Protein AF-A0A662T6H0-F1 (afdb_monomer)

pLDDT: mean 85.71, std 13.05, range [45.94, 98.31]

Solvent-accessible surface area (backbone atoms only — not comparable to full-atom values): 8054 Å² total; per-residue (Å²): 144,86,89,74,89,81,68,51,74,65,59,50,50,52,54,50,50,55,48,49,55,53,49,51,51,51,51,53,52,51,52,53,53,49,51,55,53,48,50,64,41,30,82,37,67,94,70,22,28,35,47,49,61,68,48,80,46,78,57,90,60,34,39,39,38,40,32,52,43,73,66,48,39,78,90,50,58,44,76,46,70,82,45,49,42,31,40,36,41,36,30,34,37,71,62,67,42,49,27,71,81,78,36,87,83,53,69,94,46,55,30,43,28,38,43,44,78,45,76,47,97,57,56,40,78,46,80,75,46,77,46,77,54,97,41,34,36,40,38,35,26,34,42,125

Radius of gyration: 23.66 Å; Cα contacts (8 Å, |Δi|>4): 239; chains: 1; bounding box: 40×27×75 Å

Foldseek 3Di:
DDDPPPQDPVNVVVVVVVVVVVVVVVVVVVVVVVVVVVCVQCVPVVQLEGAFDWDWDDDVQKIKIKTQAPQFDPVQWDWDDPFQFWIKTKTFHNDWDFVVVVDPPDDTDTRGMYIDTHGHPAGFDDFPDWDADPRMIMIMTGGD

Mean predicted aligned error: 10.28 Å

Nearest PDB structures (foldseek):
  5ds1-assembly2_C  TM=7.657E-01  e=1.148E-05  Pisum sativum
  5ds1-assembly1_A-2  TM=7.387E-01  e=3.971E-05  Pisum sativum
  1gme-assembly1_A  TM=7.130E-01  e=1.453E-04  Triticum aestivum
  2byu-assembly1_B  TM=7.285E-01  e=3.385E-04  Triticum aestivum
  5ds2-assembly2_D  TM=7.326E-01  e=4.242E-04  Pisum sativum

Sequence (144 aa):
MYEVMNMGFEEFEEMIDEFFERFERIIREMRRKMKAFEEYLTEDIEGGALKPLTSVYVSGDKITVTADLPLVEPSSIKVELLNPKILYIEAKIKREIPSTYISCSLPPCTFKYFKARVRLPFPATKISSVKLYRDILEVVLLRE

Secondary structure (DSSP, 8-state):
--SSTT--HHHHHHHHHHHHHHHHHHHHHHHHHHHHHHHHHTTBGGGTEEPPPEEEEEETTEEEEEEE-TTB-GGG-EEEEEETTEEEEEEEEEEEEEGGGT-TTS-S-EEEEEEEEEEPSS-EEEEEEEEEETTEEEEEEEE-

Structure (mmCIF, N/CA/C/O backbone):
data_AF-A0A662T6H0-F1
#
_entry.id   AF-A0A662T6H0-F1
#
loop_
_atom_site.group_PDB
_atom_site.id
_atom_site.type_symbol
_atom_site.label_atom_id
_atom_site.label_alt_id
_atom_site.label_comp_id
_atom_site.label_asym_id
_atom_site.label_entity_id
_atom_site.label_seq_id
_atom_site.pdbx_PDB_ins_code
_atom_site.Cartn_x
_atom_site.Cartn_y
_atom_site.Cartn_z
_atom_site.occupancy
_atom_site.B_iso_or_equiv
_atom_site.auth_seq_id
_atom_site.auth_comp_id
_atom_site.auth_asym_id
_atom_site.auth_atom_id
_atom_site.pdbx_PDB_model_num
ATOM 1 N N . MET A 1 1 ? -1.748 -10.266 -58.034 1.00 45.94 1 MET A N 1
ATOM 2 C CA . MET A 1 1 ? -0.456 -9.835 -57.459 1.00 45.94 1 MET A CA 1
ATOM 3 C C . MET A 1 1 ? 0.267 -8.945 -58.477 1.00 45.94 1 MET A C 1
ATOM 5 O O . MET A 1 1 ? 1.312 -9.351 -58.938 1.00 45.94 1 MET A O 1
ATOM 9 N N . TYR A 1 2 ? -0.304 -7.800 -58.894 1.00 46.03 2 TYR A N 1
ATOM 10 C CA . TYR A 1 2 ? 0.324 -6.846 -59.840 1.00 46.03 2 TYR A CA 1
ATOM 11 C C . TYR A 1 2 ? -0.443 -5.499 -59.870 1.00 46.03 2 TYR A C 1
ATOM 13 O O . TYR A 1 2 ? -0.965 -5.100 -60.898 1.00 46.03 2 TYR A O 1
ATOM 21 N N . GLU A 1 3 ? -0.552 -4.800 -58.739 1.00 48.25 3 GLU A N 1
ATOM 22 C CA . GLU A 1 3 ? -1.075 -3.412 -58.703 1.00 48.25 3 GLU A CA 1
ATOM 23 C C . GLU A 1 3 ? -0.227 -2.527 -57.774 1.00 48.25 3 GLU A C 1
ATOM 25 O O . GLU A 1 3 ? -0.738 -1.756 -56.975 1.00 48.25 3 GLU A O 1
ATOM 30 N N . VAL A 1 4 ? 1.103 -2.671 -57.828 1.00 54.84 4 VAL A N 1
ATOM 31 C CA . VAL A 1 4 ? 2.021 -1.787 -57.071 1.00 54.84 4 VAL A CA 1
ATOM 32 C C . VAL A 1 4 ? 3.161 -1.238 -57.941 1.00 54.84 4 VAL A C 1
ATOM 34 O O . VAL A 1 4 ? 4.019 -0.513 -57.463 1.00 54.84 4 VAL A O 1
ATOM 37 N N . MET A 1 5 ? 3.196 -1.553 -59.239 1.00 54.19 5 MET A N 1
ATOM 38 C CA . MET A 1 5 ? 4.308 -1.179 -60.125 1.00 54.19 5 MET A CA 1
ATOM 39 C C . MET A 1 5 ? 3.927 -0.070 -61.111 1.00 54.19 5 MET A C 1
ATOM 41 O O . MET A 1 5 ? 3.994 -0.270 -62.318 1.00 54.19 5 MET A O 1
ATOM 45 N N . ASN A 1 6 ? 3.506 1.084 -60.593 1.00 59.16 6 ASN A N 1
ATOM 46 C CA . ASN A 1 6 ? 3.579 2.358 -61.323 1.00 59.16 6 ASN A CA 1
ATOM 47 C C . ASN A 1 6 ? 3.449 3.561 -60.367 1.00 59.16 6 ASN A C 1
ATOM 49 O O . ASN A 1 6 ? 2.761 4.525 -60.671 1.00 59.16 6 ASN A O 1
ATOM 53 N N . MET A 1 7 ? 4.082 3.484 -59.194 1.00 60.34 7 MET A N 1
ATOM 54 C CA . MET A 1 7 ? 4.249 4.649 -58.320 1.00 60.34 7 MET A CA 1
ATOM 55 C C . MET A 1 7 ? 5.515 5.390 -58.754 1.00 60.34 7 MET A C 1
ATOM 57 O O . MET A 1 7 ? 6.569 4.759 -58.906 1.00 60.34 7 MET A O 1
ATOM 61 N N . GLY A 1 8 ? 5.415 6.699 -58.987 1.00 67.62 8 GLY A N 1
ATOM 62 C CA . GLY A 1 8 ? 6.593 7.542 -59.197 1.00 67.62 8 GLY A CA 1
ATOM 63 C C . GLY A 1 8 ? 7.478 7.551 -57.947 1.00 67.62 8 GLY A C 1
ATOM 64 O O . GLY A 1 8 ? 6.987 7.369 -56.837 1.00 67.62 8 GLY A O 1
ATOM 65 N N . PHE A 1 9 ? 8.788 7.755 -58.106 1.00 70.62 9 PHE A N 1
ATOM 66 C CA . PHE A 1 9 ? 9.722 7.831 -56.971 1.00 70.62 9 PHE A CA 1
ATOM 67 C C . PHE A 1 9 ? 9.291 8.892 -55.938 1.00 70.62 9 PHE A C 1
ATOM 69 O O . PHE A 1 9 ? 9.355 8.630 -54.744 1.00 70.62 9 PHE A O 1
ATOM 76 N N . GLU A 1 10 ? 8.751 10.023 -56.405 1.00 72.31 10 GLU A N 1
ATOM 77 C CA . GLU A 1 10 ? 8.207 11.099 -55.561 1.00 72.31 10 GLU A CA 1
ATOM 78 C C . GLU A 1 10 ? 6.956 10.665 -54.774 1.00 72.31 10 GLU A C 1
ATOM 80 O O . GLU A 1 10 ? 6.874 10.902 -53.575 1.00 72.31 10 GLU A O 1
ATOM 85 N N . GLU A 1 11 ? 6.015 9.946 -55.397 1.00 75.81 11 GLU A N 1
ATOM 86 C CA . GLU A 1 11 ? 4.815 9.427 -54.712 1.00 75.81 11 GLU A CA 1
ATOM 87 C C . GLU A 1 11 ? 5.171 8.368 -53.653 1.00 75.81 11 GLU A C 1
ATOM 89 O O . GLU A 1 11 ? 4.509 8.248 -52.621 1.00 75.81 11 GLU A O 1
ATOM 94 N N . PHE A 1 12 ? 6.231 7.591 -53.895 1.00 80.00 12 PHE A N 1
ATOM 95 C CA . PHE A 1 12 ? 6.744 6.626 -52.926 1.00 80.00 12 PHE A CA 1
ATOM 96 C C . PHE A 1 12 ? 7.429 7.314 -51.738 1.00 80.00 12 PHE A C 1
ATOM 98 O O . PHE A 1 12 ? 7.241 6.872 -50.604 1.00 80.00 12 PHE A O 1
ATOM 105 N N . GLU A 1 13 ? 8.194 8.385 -51.975 1.00 80.00 13 GLU A N 1
ATOM 106 C CA . GLU A 1 13 ? 8.778 9.206 -50.906 1.00 80.00 13 GLU A CA 1
ATOM 107 C C . GLU A 1 13 ? 7.689 9.865 -50.051 1.00 80.00 13 GLU A C 1
ATOM 109 O O . GLU A 1 13 ? 7.717 9.707 -48.832 1.00 80.00 13 GLU A O 1
ATOM 114 N N . GLU A 1 14 ? 6.668 10.476 -50.664 1.00 84.94 14 GLU A N 1
ATOM 115 C CA . GLU A 1 14 ? 5.533 11.059 -49.929 1.00 84.94 14 GLU A CA 1
ATOM 116 C C . GLU A 1 14 ? 4.793 10.009 -49.083 1.00 84.94 14 GLU A C 1
ATOM 118 O O . GLU A 1 14 ? 4.480 10.246 -47.914 1.00 84.94 14 GLU A O 1
ATOM 123 N N . MET A 1 15 ? 4.568 8.808 -49.627 1.00 84.19 15 MET A N 1
ATOM 124 C CA . MET A 1 15 ? 3.933 7.708 -48.891 1.00 84.19 15 MET A CA 1
ATOM 125 C C . MET A 1 15 ? 4.784 7.233 -47.699 1.00 84.19 15 MET A C 1
ATOM 127 O O . MET A 1 15 ? 4.243 6.875 -46.647 1.00 84.19 15 MET A O 1
ATOM 131 N N . ILE A 1 16 ? 6.110 7.192 -47.853 1.00 86.00 16 ILE A N 1
ATOM 132 C CA . ILE A 1 16 ? 7.044 6.819 -46.785 1.00 86.00 16 ILE A CA 1
ATOM 133 C C . ILE A 1 16 ? 7.078 7.903 -45.701 1.00 86.00 16 ILE A C 1
ATOM 135 O O . ILE A 1 16 ? 7.017 7.565 -44.516 1.00 86.00 16 ILE A O 1
ATOM 139 N N . ASP A 1 17 ? 7.105 9.178 -46.079 1.00 88.12 17 ASP A N 1
ATOM 140 C CA . ASP A 1 17 ? 7.101 10.303 -45.143 1.00 88.12 17 ASP A CA 1
ATOM 141 C C . ASP A 1 17 ? 5.794 10.358 -44.341 1.00 88.12 17 ASP A C 1
ATOM 143 O O . ASP A 1 17 ? 5.829 10.398 -43.106 1.00 88.12 17 ASP A O 1
ATOM 147 N N . GLU A 1 18 ? 4.636 10.225 -44.997 1.00 85.31 18 GLU A N 1
ATOM 148 C CA . GLU A 1 18 ? 3.343 10.118 -44.307 1.00 85.31 18 GLU A CA 1
ATOM 149 C C . GLU A 1 18 ? 3.293 8.908 -43.359 1.00 85.31 18 GLU A C 1
ATOM 151 O O . GLU A 1 18 ? 2.736 8.983 -42.251 1.00 85.31 18 GLU A O 1
ATOM 156 N N . PHE A 1 19 ? 3.886 7.777 -43.761 1.00 86.62 19 PHE A N 1
ATOM 157 C CA . PHE A 1 19 ? 3.990 6.592 -42.915 1.00 86.62 19 PHE A CA 1
ATOM 158 C C . PHE A 1 19 ? 4.842 6.864 -41.670 1.00 86.62 19 PHE A C 1
ATOM 160 O O . PHE A 1 19 ? 4.399 6.551 -40.558 1.00 86.62 19 PHE A O 1
ATOM 167 N N . PHE A 1 20 ? 6.020 7.474 -41.823 1.00 88.00 20 PHE A N 1
ATOM 168 C CA . PHE A 1 20 ? 6.898 7.820 -40.705 1.00 88.00 20 PHE A CA 1
ATOM 169 C C . PHE A 1 20 ? 6.252 8.840 -39.768 1.00 88.00 20 PHE A C 1
ATOM 171 O O . PHE A 1 20 ? 6.242 8.611 -38.556 1.00 88.00 20 PHE A O 1
ATOM 178 N N . GLU A 1 21 ? 5.627 9.898 -40.28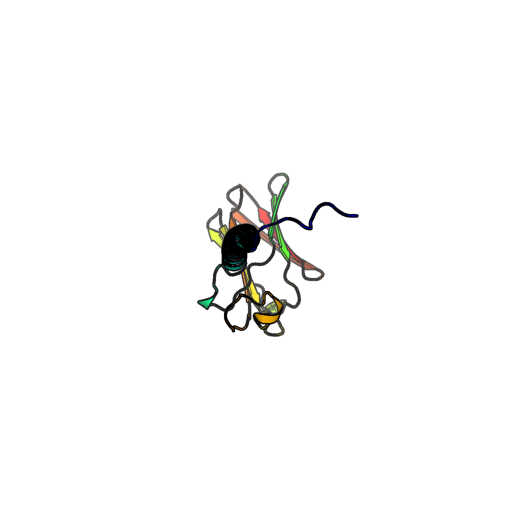5 1.00 88.12 21 GLU A N 1
ATOM 179 C CA . GLU A 1 21 ? 4.929 10.890 -39.460 1.00 88.12 21 GLU A CA 1
ATOM 180 C C . GLU A 1 21 ? 3.800 10.263 -38.633 1.00 88.12 21 GLU A C 1
ATOM 182 O O . GLU A 1 21 ? 3.621 10.553 -37.438 1.00 88.12 21 GLU A O 1
ATOM 187 N N . ARG A 1 22 ? 3.026 9.364 -39.249 1.00 82.94 22 ARG A N 1
ATOM 188 C CA . ARG A 1 22 ? 1.960 8.635 -38.559 1.00 82.94 22 ARG A CA 1
ATOM 189 C C . ARG A 1 22 ? 2.527 7.693 -37.500 1.00 82.94 22 ARG A C 1
ATOM 191 O O . ARG A 1 22 ? 1.967 7.606 -36.402 1.00 82.94 22 ARG A O 1
ATOM 198 N N . PHE A 1 23 ? 3.638 7.026 -37.794 1.00 84.31 23 PHE A N 1
ATOM 199 C CA . PHE A 1 23 ? 4.322 6.138 -36.860 1.00 84.31 23 PHE A CA 1
ATOM 200 C C . PHE A 1 23 ? 4.896 6.905 -35.661 1.00 84.31 23 PHE A C 1
ATOM 202 O O . PHE A 1 23 ? 4.680 6.513 -34.511 1.00 84.31 23 PHE A O 1
ATOM 209 N N . GLU A 1 24 ? 5.537 8.050 -35.895 1.00 84.94 24 GLU A N 1
ATOM 210 C CA . GLU A 1 24 ? 6.041 8.930 -34.839 1.00 84.94 24 GLU A CA 1
ATOM 211 C C . GLU A 1 24 ? 4.923 9.432 -33.926 1.00 84.94 24 GLU A C 1
ATOM 213 O O . GLU A 1 24 ? 5.088 9.474 -32.700 1.00 84.94 24 GLU A O 1
ATOM 218 N N . ARG A 1 25 ? 3.763 9.781 -34.496 1.00 87.25 25 ARG A N 1
ATOM 219 C CA . ARG A 1 25 ? 2.590 10.203 -33.721 1.00 87.25 25 ARG A CA 1
ATOM 220 C C . ARG A 1 25 ? 2.112 9.091 -32.790 1.00 87.25 25 ARG A C 1
ATOM 222 O O . ARG A 1 25 ? 1.911 9.345 -31.601 1.00 87.25 25 ARG A O 1
ATOM 229 N N . ILE A 1 26 ? 2.010 7.862 -33.298 1.00 85.12 26 ILE A N 1
ATOM 230 C CA . ILE A 1 26 ? 1.624 6.680 -32.513 1.00 85.12 26 ILE A CA 1
ATOM 231 C C . ILE A 1 26 ? 2.637 6.424 -31.392 1.00 85.12 26 ILE A C 1
ATOM 233 O O . ILE A 1 26 ? 2.244 6.285 -30.232 1.00 85.12 26 ILE A O 1
ATOM 237 N N . ILE A 1 27 ? 3.938 6.434 -31.698 1.00 81.19 27 ILE A N 1
ATOM 238 C CA . ILE A 1 27 ? 4.997 6.248 -30.696 1.00 81.19 27 ILE A CA 1
ATOM 239 C C . ILE A 1 27 ? 4.918 7.329 -29.616 1.00 81.19 27 ILE A C 1
ATOM 241 O O . ILE A 1 27 ? 5.014 7.031 -28.423 1.00 81.19 27 ILE A O 1
ATOM 245 N N . ARG A 1 28 ? 4.722 8.593 -30.001 1.00 79.81 28 ARG A N 1
ATOM 246 C CA . ARG A 1 28 ? 4.644 9.716 -29.059 1.00 79.81 28 ARG A CA 1
ATOM 247 C C . ARG A 1 28 ? 3.430 9.594 -28.138 1.00 79.81 28 ARG A C 1
ATOM 249 O O . ARG A 1 28 ? 3.550 9.856 -26.940 1.00 79.81 28 ARG A O 1
ATOM 256 N N . GLU A 1 29 ? 2.283 9.169 -28.659 1.00 81.00 29 GLU A N 1
ATOM 257 C CA . GLU A 1 29 ? 1.090 8.894 -27.854 1.00 81.00 29 GLU A CA 1
ATOM 258 C C . GLU A 1 29 ? 1.276 7.697 -26.917 1.00 81.00 29 GLU A C 1
ATOM 260 O O . GLU A 1 29 ? 0.924 7.786 -25.738 1.00 81.00 29 GLU A O 1
ATOM 265 N N . MET A 1 30 ? 1.877 6.606 -27.399 1.00 77.69 30 MET A N 1
ATOM 266 C CA . MET A 1 30 ? 2.206 5.443 -26.571 1.00 77.69 30 MET A CA 1
ATOM 267 C C . MET A 1 30 ? 3.161 5.818 -25.439 1.00 77.69 30 MET A C 1
ATOM 269 O O . MET A 1 30 ? 2.915 5.460 -24.290 1.00 77.69 30 MET A O 1
ATOM 273 N N . ARG A 1 31 ? 4.195 6.613 -25.728 1.00 74.69 31 ARG A N 1
ATOM 274 C CA . ARG A 1 31 ? 5.167 7.075 -24.730 1.00 74.69 31 ARG A CA 1
ATOM 275 C C . ARG A 1 31 ? 4.525 7.960 -23.664 1.00 74.69 31 ARG A C 1
ATOM 277 O O . ARG A 1 31 ? 4.851 7.830 -22.489 1.00 74.69 31 ARG A O 1
ATOM 284 N N . ARG A 1 32 ? 3.583 8.831 -24.047 1.00 76.88 32 ARG A N 1
ATOM 285 C CA . ARG A 1 32 ? 2.801 9.638 -23.090 1.00 76.88 32 ARG A CA 1
ATOM 286 C C . ARG A 1 32 ? 1.937 8.761 -22.183 1.00 76.88 32 ARG A C 1
ATOM 288 O O . ARG A 1 32 ? 1.911 8.990 -20.979 1.00 76.88 32 ARG A O 1
ATOM 295 N N . LYS A 1 33 ? 1.261 7.754 -22.746 1.00 75.81 33 LYS A N 1
ATOM 296 C CA . LYS A 1 33 ? 0.429 6.811 -21.979 1.00 75.81 33 LYS A CA 1
ATOM 297 C C . LYS A 1 33 ? 1.264 5.941 -21.037 1.00 75.81 33 LYS A C 1
ATOM 299 O O . LYS A 1 33 ? 0.874 5.770 -19.888 1.00 75.81 33 LYS A O 1
ATOM 304 N N . MET A 1 34 ? 2.420 5.454 -21.491 1.00 70.12 34 MET A N 1
ATOM 305 C CA . MET A 1 34 ? 3.376 4.717 -20.654 1.00 70.12 34 MET A CA 1
ATOM 306 C C . MET A 1 34 ? 3.883 5.571 -19.497 1.00 70.12 34 MET A C 1
ATOM 308 O O . MET A 1 34 ? 3.794 5.143 -18.353 1.00 70.12 34 MET A O 1
ATOM 312 N N . LYS A 1 35 ? 4.286 6.817 -19.766 1.00 68.06 35 LYS A N 1
ATOM 313 C CA . LYS A 1 35 ? 4.734 7.737 -18.717 1.00 68.06 35 LYS A CA 1
ATOM 314 C C . LYS A 1 35 ? 3.659 7.973 -17.648 1.00 68.06 35 LYS A C 1
ATOM 316 O O . LYS A 1 35 ? 3.957 7.924 -16.463 1.00 68.06 35 LYS A O 1
ATOM 321 N N . ALA A 1 36 ? 2.406 8.180 -18.057 1.00 68.12 36 ALA A N 1
ATOM 322 C CA . ALA A 1 36 ? 1.294 8.348 -17.118 1.00 68.12 36 ALA A CA 1
ATOM 323 C C . ALA A 1 36 ? 1.027 7.079 -16.283 1.00 68.12 36 ALA A C 1
ATOM 325 O O . ALA A 1 36 ? 0.706 7.167 -15.100 1.00 68.12 36 ALA A O 1
ATOM 326 N N . PHE A 1 37 ? 1.168 5.897 -16.888 1.00 67.50 37 PHE A N 1
ATOM 327 C CA . PHE A 1 37 ? 1.039 4.615 -16.194 1.00 67.50 37 PHE A CA 1
ATOM 328 C C . PHE A 1 37 ? 2.186 4.373 -15.199 1.00 67.50 37 PHE A C 1
ATOM 330 O O . PHE A 1 37 ? 1.956 3.888 -14.094 1.00 67.50 37 PHE A O 1
ATOM 337 N 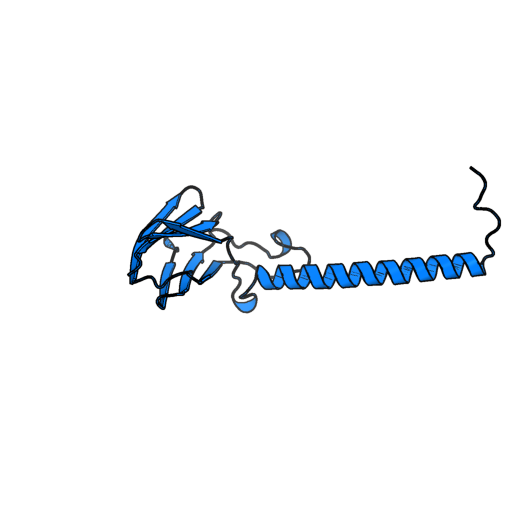N . GLU A 1 38 ? 3.408 4.757 -15.564 1.00 66.56 38 GLU A N 1
ATOM 338 C CA . GLU A 1 38 ? 4.583 4.709 -14.691 1.00 66.56 38 GLU A CA 1
ATOM 339 C C . GLU A 1 38 ? 4.425 5.639 -13.493 1.00 66.56 38 GLU A C 1
ATOM 341 O O . GLU A 1 38 ? 4.525 5.175 -12.362 1.00 66.56 38 GLU A O 1
ATOM 346 N N . GLU A 1 39 ? 4.092 6.913 -13.727 1.00 64.62 39 GLU A N 1
ATOM 347 C CA . GLU A 1 39 ? 3.843 7.897 -12.665 1.00 64.62 39 GLU A CA 1
ATOM 348 C C . GLU A 1 39 ? 2.758 7.408 -11.688 1.00 64.62 39 GLU A C 1
ATOM 350 O O . GLU A 1 39 ? 2.899 7.568 -10.476 1.00 64.62 39 GLU A O 1
ATOM 355 N N . TYR A 1 40 ? 1.713 6.740 -12.193 1.00 65.94 40 TYR A N 1
ATOM 356 C CA . TYR A 1 40 ? 0.663 6.136 -11.368 1.00 65.94 40 TYR A CA 1
ATOM 357 C C . TYR A 1 40 ? 1.164 4.979 -10.486 1.00 65.94 40 TYR A C 1
ATOM 359 O O . TYR A 1 40 ? 0.748 4.859 -9.330 1.00 65.94 40 TYR A O 1
ATOM 367 N N . LEU A 1 41 ? 2.043 4.121 -11.012 1.00 64.19 41 LEU A N 1
ATOM 368 C CA . LEU A 1 41 ? 2.635 3.005 -10.264 1.00 64.19 41 LEU A CA 1
ATOM 369 C C . LEU A 1 41 ? 3.661 3.470 -9.223 1.00 64.19 41 LEU A C 1
ATOM 371 O O . LEU A 1 41 ? 3.876 2.785 -8.220 1.00 64.19 41 LEU A O 1
ATOM 375 N N . THR A 1 42 ? 4.292 4.619 -9.453 1.00 64.19 42 THR A N 1
ATOM 376 C CA . THR A 1 42 ? 5.434 5.105 -8.678 1.00 64.19 42 THR A CA 1
ATOM 377 C C . THR A 1 42 ? 5.162 6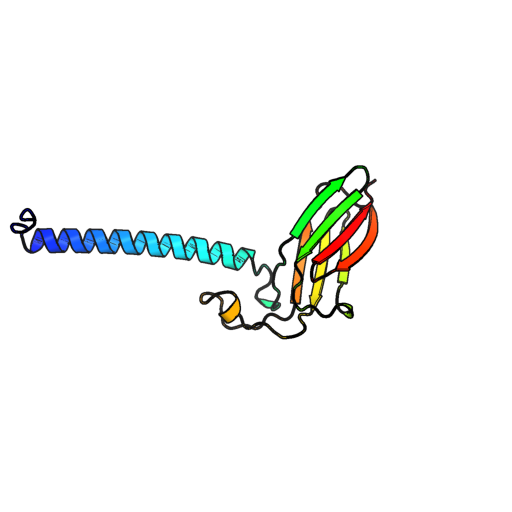.461 -8.032 1.00 64.19 42 THR A C 1
ATOM 379 O O . THR A 1 42 ? 6.023 7.333 -8.091 1.00 64.19 42 THR A O 1
ATOM 382 N N . GLU A 1 43 ? 4.005 6.660 -7.390 1.00 59.44 43 GLU A N 1
ATOM 383 C CA . GLU A 1 43 ? 3.629 7.920 -6.703 1.00 59.44 43 GLU A CA 1
ATOM 384 C C . GLU A 1 43 ? 4.652 8.436 -5.644 1.00 59.44 43 GLU A C 1
ATOM 386 O O . GLU A 1 43 ? 4.410 9.462 -5.021 1.00 59.44 43 GLU A O 1
ATOM 391 N N . ASP A 1 44 ? 5.809 7.783 -5.465 1.00 60.81 44 ASP A N 1
ATOM 392 C CA . ASP A 1 44 ? 6.987 8.275 -4.738 1.00 60.81 44 ASP A CA 1
ATOM 393 C C . ASP A 1 44 ? 8.305 7.720 -5.356 1.00 60.81 44 ASP A C 1
ATOM 395 O O . ASP A 1 44 ? 9.002 6.893 -4.756 1.00 60.81 44 ASP A O 1
ATOM 399 N N . ILE A 1 45 ? 8.666 8.143 -6.583 1.00 57.44 45 ILE A N 1
ATOM 400 C CA . ILE A 1 45 ? 9.938 7.741 -7.243 1.00 57.44 45 ILE A CA 1
ATOM 401 C C . ILE A 1 45 ? 11.149 8.080 -6.358 1.00 57.44 45 ILE A C 1
ATOM 403 O O . ILE A 1 45 ? 12.065 7.266 -6.235 1.00 57.44 45 ILE A O 1
ATOM 407 N N . GLU A 1 46 ? 11.140 9.241 -5.694 1.00 58.03 46 GLU A N 1
ATOM 408 C CA . GLU A 1 46 ? 12.233 9.676 -4.809 1.00 58.03 46 GLU A CA 1
ATOM 409 C C . GLU A 1 46 ? 12.403 8.765 -3.580 1.00 58.03 46 GLU A C 1
ATOM 411 O O . GLU A 1 46 ? 13.501 8.648 -3.038 1.00 58.03 46 GLU A O 1
ATOM 416 N N . GLY A 1 47 ? 11.341 8.068 -3.163 1.00 65.81 47 GLY A N 1
ATOM 417 C CA . GLY A 1 47 ? 11.341 7.186 -1.996 1.00 65.81 47 GLY A CA 1
ATOM 418 C C . GLY A 1 47 ? 11.647 5.715 -2.288 1.00 65.81 47 GLY A C 1
ATOM 419 O O . GLY A 1 47 ? 11.670 4.916 -1.346 1.00 65.81 47 GLY A O 1
ATOM 420 N N . GLY A 1 48 ? 11.833 5.325 -3.557 1.00 78.06 48 GLY A N 1
ATOM 421 C CA . GLY A 1 48 ? 12.002 3.918 -3.941 1.00 78.06 48 GLY A CA 1
ATOM 422 C C . GLY A 1 48 ? 10.802 3.055 -3.533 1.00 78.06 48 GLY A C 1
ATOM 423 O O . GLY A 1 48 ? 10.977 1.936 -3.037 1.00 78.06 48 GLY A O 1
ATOM 424 N N . ALA A 1 49 ? 9.586 3.588 -3.683 1.00 87.12 49 ALA A N 1
ATOM 425 C CA . ALA A 1 49 ? 8.354 2.919 -3.284 1.00 87.12 49 ALA A CA 1
ATOM 426 C C . ALA A 1 49 ? 7.490 2.526 -4.490 1.00 87.12 49 ALA A C 1
ATOM 428 O O . ALA A 1 49 ? 7.303 3.306 -5.421 1.00 87.12 49 ALA A O 1
ATOM 429 N N . LEU A 1 50 ? 6.935 1.316 -4.440 1.00 89.00 50 LEU A N 1
ATOM 430 C CA . LEU A 1 50 ? 5.920 0.834 -5.370 1.00 89.00 50 LEU A CA 1
ATOM 431 C C . LEU A 1 50 ? 4.529 1.039 -4.781 1.00 89.00 50 LEU A C 1
ATOM 433 O O . LEU A 1 50 ? 4.299 0.769 -3.599 1.00 89.00 50 LEU A O 1
ATOM 437 N N . LYS A 1 51 ? 3.578 1.449 -5.616 1.00 89.38 51 LYS A N 1
ATOM 438 C CA . LYS A 1 51 ? 2.167 1.433 -5.245 1.00 89.38 51 LYS A CA 1
ATOM 439 C C . LYS A 1 51 ? 1.623 0.006 -5.391 1.00 89.38 51 LYS A C 1
ATOM 441 O O . LYS A 1 51 ? 1.611 -0.513 -6.507 1.00 89.38 51 LYS A O 1
ATOM 446 N N . PRO A 1 52 ? 1.187 -0.657 -4.305 1.00 92.44 52 PRO A N 1
ATOM 447 C CA . PRO A 1 52 ? 0.544 -1.958 -4.413 1.00 92.44 52 PRO A CA 1
ATOM 448 C C . PRO A 1 52 ? -0.827 -1.829 -5.083 1.00 92.44 52 PRO A C 1
ATOM 450 O O . PRO A 1 52 ? -1.490 -0.789 -4.989 1.00 92.44 52 PRO A O 1
ATOM 453 N N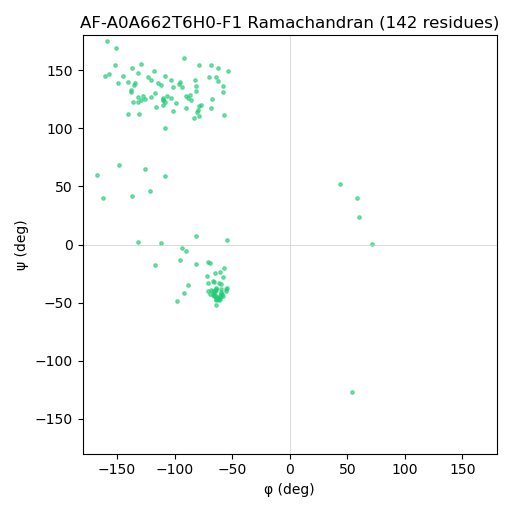 . LEU A 1 53 ? -1.287 -2.910 -5.715 1.00 93.00 53 LEU A N 1
ATOM 454 C CA . LEU A 1 53 ? -2.671 -2.995 -6.165 1.00 93.00 53 LEU A CA 1
ATOM 455 C C . LEU A 1 53 ? -3.573 -3.058 -4.932 1.00 93.00 53 LEU A C 1
ATOM 457 O O . LEU A 1 53 ? -3.380 -3.905 -4.063 1.00 93.00 53 LEU A O 1
ATOM 461 N N . THR A 1 54 ? -4.536 -2.140 -4.846 1.00 95.06 54 THR A N 1
ATOM 462 C CA . THR A 1 54 ? -5.448 -2.040 -3.702 1.00 95.06 54 THR A CA 1
ATOM 463 C C . THR A 1 54 ? -6.897 -2.144 -4.144 1.00 95.06 54 THR A C 1
ATOM 465 O O . THR A 1 54 ? -7.267 -1.658 -5.211 1.00 95.06 54 THR A O 1
ATOM 468 N N . SER A 1 55 ? -7.727 -2.785 -3.325 1.00 97.19 55 SER A N 1
ATOM 469 C CA . SER A 1 55 ? -9.177 -2.860 -3.527 1.00 97.19 55 SER A CA 1
ATOM 470 C C . SER A 1 55 ? -9.908 -2.513 -2.241 1.00 97.19 55 SER A C 1
ATOM 472 O O . SER A 1 55 ? -9.415 -2.789 -1.148 1.00 97.19 55 SER A O 1
ATOM 474 N N . VAL A 1 56 ? -11.083 -1.897 -2.368 1.00 97.50 56 VAL A N 1
ATOM 475 C CA . VAL A 1 56 ? -11.903 -1.477 -1.228 1.00 97.50 56 VAL A CA 1
ATOM 476 C C . VAL A 1 56 ? -13.303 -2.051 -1.370 1.00 97.50 56 VAL A C 1
ATOM 478 O O . VAL A 1 56 ? -13.984 -1.816 -2.365 1.00 97.50 56 VAL A O 1
ATOM 481 N N . TYR A 1 57 ? -13.738 -2.762 -0.338 1.00 96.81 57 TYR A N 1
ATOM 482 C CA . TYR A 1 57 ? -15.052 -3.381 -0.238 1.00 96.81 57 TYR A CA 1
ATOM 483 C C . TYR A 1 57 ? -15.779 -2.827 0.984 1.00 96.81 57 TYR A C 1
ATOM 485 O O . TYR A 1 57 ? -15.173 -2.618 2.036 1.00 96.81 57 TYR A O 1
ATOM 493 N N . VAL A 1 58 ? -17.086 -2.604 0.867 1.00 96.00 58 VAL A N 1
ATOM 494 C CA . VAL A 1 58 ? -17.929 -2.147 1.979 1.00 96.00 58 VAL A CA 1
ATOM 495 C C . VAL A 1 58 ? -19.015 -3.183 2.215 1.00 96.00 58 VAL A C 1
ATOM 497 O O . VAL A 1 58 ? -19.730 -3.550 1.286 1.00 96.00 58 VAL A O 1
ATOM 500 N N . SER A 1 59 ? -19.140 -3.650 3.454 1.00 94.12 59 SER A N 1
ATOM 501 C CA . SER A 1 59 ? -20.170 -4.603 3.861 1.00 94.12 59 SER A CA 1
ATOM 502 C C . SER A 1 59 ? -20.686 -4.233 5.243 1.00 94.12 59 SER A C 1
ATOM 504 O O . SER A 1 59 ? -19.946 -4.300 6.224 1.00 94.12 59 SER A O 1
ATOM 506 N N . GLY A 1 60 ? -21.948 -3.801 5.320 1.00 91.75 60 GLY A N 1
ATOM 507 C CA . GLY A 1 60 ? -22.529 -3.297 6.563 1.00 91.75 60 GLY A CA 1
ATOM 508 C C . GLY A 1 60 ? -21.680 -2.173 7.159 1.00 91.75 60 GLY A C 1
ATOM 50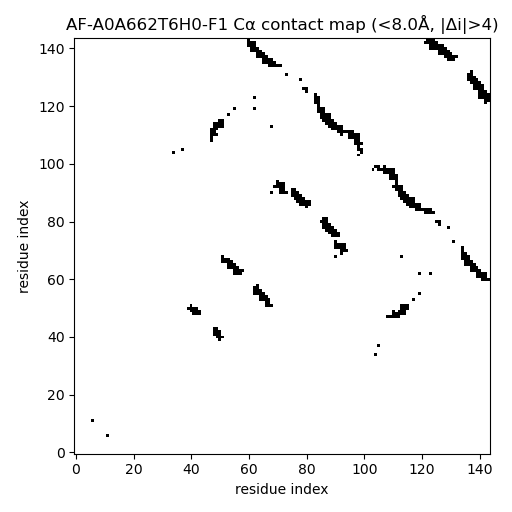9 O O . GLY A 1 60 ? -21.343 -1.218 6.464 1.00 91.75 60 GLY A O 1
ATOM 510 N N . ASP A 1 61 ? -21.316 -2.315 8.430 1.00 93.88 61 ASP A N 1
ATOM 511 C CA . ASP A 1 61 ? -20.473 -1.400 9.204 1.00 93.88 61 ASP A CA 1
ATOM 512 C C . ASP A 1 61 ? -18.958 -1.575 8.976 1.00 93.88 61 ASP A C 1
ATOM 514 O O . ASP A 1 61 ? -18.142 -0.947 9.654 1.00 93.88 61 ASP A O 1
ATOM 518 N N . LYS A 1 62 ? -18.557 -2.414 8.017 1.00 96.44 62 LYS A N 1
ATOM 519 C CA . LYS A 1 62 ? -17.152 -2.747 7.767 1.00 96.44 62 LYS A CA 1
ATOM 520 C C . LYS A 1 62 ? -16.681 -2.240 6.418 1.00 96.44 62 LYS A C 1
ATOM 522 O O . LYS A 1 62 ? -17.353 -2.389 5.396 1.00 96.44 62 LYS A O 1
ATOM 527 N N . ILE A 1 63 ? -15.465 -1.711 6.417 1.00 97.81 63 ILE A N 1
ATOM 528 C CA . ILE A 1 63 ? -14.686 -1.434 5.214 1.00 97.81 63 ILE A CA 1
ATOM 529 C C . ILE A 1 63 ? -13.537 -2.438 5.199 1.00 97.81 63 ILE A C 1
ATOM 531 O O . ILE A 1 63 ? -12.798 -2.539 6.173 1.00 97.81 63 ILE A O 1
ATOM 535 N N . THR A 1 64 ? -13.399 -3.199 4.121 1.00 97.88 64 THR A N 1
ATOM 536 C CA . THR A 1 64 ? -12.284 -4.129 3.920 1.00 97.88 64 THR A CA 1
ATOM 537 C C . THR A 1 64 ? -11.407 -3.587 2.809 1.00 97.88 64 THR A C 1
ATOM 539 O O . THR A 1 64 ? -11.878 -3.386 1.691 1.00 97.88 64 THR A O 1
ATOM 542 N N . VAL A 1 65 ? -10.143 -3.329 3.121 1.00 98.12 65 VAL A N 1
ATOM 543 C CA . VAL A 1 65 ? -9.127 -2.938 2.148 1.00 98.12 65 VAL A CA 1
ATOM 544 C C . VAL A 1 65 ? -8.194 -4.118 1.944 1.00 98.12 65 VAL A C 1
ATOM 546 O O . VAL A 1 65 ? -7.660 -4.647 2.917 1.00 98.12 65 VAL A O 1
ATOM 549 N N . THR A 1 66 ? -7.984 -4.513 0.693 1.00 98.19 66 THR A N 1
ATOM 550 C CA . THR A 1 66 ? -6.954 -5.489 0.336 1.00 98.19 66 THR A CA 1
ATOM 551 C C . THR A 1 66 ? -5.807 -4.803 -0.389 1.00 98.19 66 THR A C 1
ATOM 553 O O . THR A 1 66 ? -6.040 -3.852 -1.137 1.00 98.19 66 THR A O 1
ATOM 556 N N . ALA A 1 67 ? -4.580 -5.271 -0.169 1.00 97.56 67 ALA A N 1
ATOM 557 C CA . ALA A 1 67 ? -3.394 -4.817 -0.884 1.00 97.56 67 ALA A CA 1
ATOM 558 C C . ALA A 1 67 ? -2.490 -5.999 -1.251 1.00 97.56 67 ALA A C 1
ATOM 560 O O . ALA A 1 67 ? -2.160 -6.809 -0.383 1.00 97.56 67 ALA A O 1
ATOM 561 N N . ASP A 1 68 ? -2.061 -6.065 -2.509 1.00 96.06 68 ASP A N 1
ATOM 562 C CA . ASP A 1 68 ? -1.116 -7.083 -2.973 1.00 96.06 68 ASP A CA 1
ATOM 563 C C . ASP A 1 68 ? 0.315 -6.675 -2.602 1.00 96.06 68 ASP A C 1
ATOM 565 O O . ASP A 1 68 ? 0.847 -5.682 -3.102 1.00 96.06 68 ASP A O 1
ATOM 569 N N . LEU A 1 69 ? 0.934 -7.445 -1.709 1.00 95.19 69 LEU A N 1
ATOM 570 C CA . LEU A 1 69 ? 2.249 -7.204 -1.113 1.00 95.19 69 LEU A CA 1
ATOM 571 C C . LEU A 1 69 ? 3.183 -8.420 -1.309 1.00 95.19 69 LEU A C 1
ATOM 573 O O . LEU A 1 69 ? 3.584 -9.062 -0.333 1.00 95.19 69 LEU A O 1
ATOM 577 N N . PRO A 1 70 ? 3.563 -8.763 -2.555 1.00 92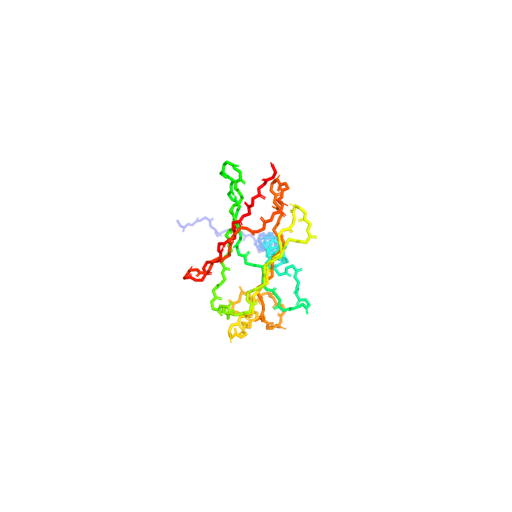.44 70 PRO A N 1
ATOM 578 C CA . PRO A 1 70 ? 4.471 -9.875 -2.821 1.00 92.44 70 PRO A CA 1
ATOM 579 C C . PRO A 1 70 ? 5.847 -9.652 -2.194 1.00 92.44 70 PRO A C 1
ATOM 581 O O . PRO A 1 70 ? 6.409 -8.559 -2.244 1.00 92.44 70 PRO A O 1
ATOM 584 N N . LEU A 1 71 ? 6.428 -10.727 -1.651 1.00 91.12 71 LEU A N 1
ATOM 585 C CA . LEU A 1 71 ? 7.812 -10.752 -1.159 1.00 91.12 71 LEU A CA 1
ATOM 586 C C . LEU A 1 71 ? 8.109 -9.740 -0.036 1.00 91.12 71 LEU A C 1
ATOM 588 O O . LEU A 1 71 ? 9.272 -9.387 0.177 1.00 91.12 71 LEU A O 1
ATOM 592 N N . VAL A 1 72 ? 7.101 -9.297 0.719 1.00 94.62 72 VAL A N 1
ATOM 593 C CA . VAL A 1 72 ? 7.312 -8.380 1.849 1.00 94.62 72 VAL A CA 1
ATOM 594 C C . VAL A 1 72 ? 7.816 -9.088 3.099 1.00 94.62 72 VAL A C 1
ATOM 596 O O . VAL A 1 72 ? 7.603 -10.288 3.307 1.00 94.62 72 VAL A O 1
ATOM 599 N N . GLU A 1 73 ? 8.512 -8.332 3.942 1.00 95.06 73 GLU A N 1
ATOM 600 C CA . GLU A 1 73 ? 8.851 -8.711 5.309 1.00 95.06 73 GLU A CA 1
ATOM 601 C C . GLU A 1 73 ? 7.616 -8.495 6.204 1.00 95.06 73 GLU A C 1
ATOM 603 O O . GLU A 1 73 ? 7.243 -7.344 6.434 1.00 95.06 73 GLU A O 1
ATOM 608 N N . PRO A 1 74 ? 6.955 -9.552 6.723 1.00 93.25 74 PRO A N 1
ATOM 609 C CA . PRO A 1 74 ? 5.673 -9.387 7.416 1.00 93.25 74 PRO A CA 1
ATOM 610 C C . PRO A 1 74 ? 5.750 -8.509 8.670 1.00 93.25 74 PRO A C 1
ATOM 612 O O . PRO A 1 74 ? 4.813 -7.778 8.969 1.00 93.25 74 PRO A O 1
ATOM 615 N N . SER A 1 75 ? 6.881 -8.542 9.379 1.00 94.62 75 SER A N 1
ATOM 616 C CA . SER A 1 75 ? 7.142 -7.713 10.563 1.00 94.62 75 SER A CA 1
ATOM 617 C C . SER A 1 75 ? 7.305 -6.224 10.249 1.00 94.62 75 SER A C 1
ATOM 619 O O . SER A 1 75 ? 7.238 -5.409 11.163 1.00 94.62 75 SER A O 1
ATOM 621 N N . SER A 1 76 ? 7.515 -5.860 8.981 1.00 95.94 76 SER A N 1
ATOM 622 C CA . SER A 1 76 ? 7.675 -4.468 8.544 1.00 95.94 76 SER A CA 1
ATOM 623 C C . SER A 1 76 ? 6.356 -3.791 8.161 1.00 95.94 76 SER A C 1
ATOM 625 O O . SER A 1 76 ? 6.356 -2.605 7.841 1.00 95.94 76 SER A O 1
ATOM 627 N N . ILE A 1 77 ? 5.244 -4.536 8.148 1.00 96.88 77 ILE A N 1
ATOM 628 C CA . ILE A 1 77 ? 3.951 -4.022 7.697 1.00 96.88 77 ILE A CA 1
ATOM 629 C C . ILE A 1 77 ? 3.443 -2.979 8.689 1.00 96.88 77 ILE A C 1
ATOM 631 O O . ILE A 1 77 ? 3.142 -3.280 9.846 1.00 96.88 77 ILE A O 1
ATOM 635 N N . LYS A 1 78 ? 3.294 -1.754 8.196 1.00 97.25 78 LYS A N 1
ATOM 636 C CA . LYS A 1 78 ? 2.698 -0.629 8.900 1.00 97.25 78 LYS A CA 1
ATOM 637 C C . LYS A 1 78 ? 1.357 -0.302 8.260 1.00 97.25 78 LYS A C 1
ATOM 639 O O . LYS A 1 78 ? 1.266 -0.068 7.056 1.00 97.25 78 LYS A O 1
ATOM 644 N N . VAL A 1 79 ? 0.318 -0.260 9.086 1.00 97.81 79 VAL A N 1
ATOM 645 C CA . VAL A 1 79 ? -1.028 0.147 8.683 1.00 97.81 79 VAL A CA 1
ATOM 646 C C . VAL A 1 79 ? -1.517 1.197 9.664 1.00 97.81 79 VAL A C 1
ATOM 648 O O . VAL A 1 79 ? -1.534 0.955 10.870 1.00 97.81 79 VAL A O 1
ATOM 651 N N . GLU A 1 80 ? -1.913 2.360 9.160 1.00 97.19 80 GLU A N 1
ATOM 652 C CA . GLU A 1 80 ? -2.390 3.465 9.995 1.00 97.19 80 GLU A CA 1
ATOM 653 C C . GLU A 1 80 ? -3.504 4.255 9.308 1.00 97.19 80 GLU A C 1
ATOM 655 O O . GLU A 1 80 ? -3.502 4.451 8.095 1.00 97.19 80 GLU A O 1
ATOM 660 N N . LEU A 1 81 ? -4.467 4.739 10.089 1.00 96.62 81 LEU A N 1
ATOM 661 C CA . LEU A 1 81 ? -5.416 5.743 9.620 1.00 96.62 81 LEU A CA 1
ATOM 662 C C . LEU A 1 81 ? -4.764 7.121 9.760 1.00 96.62 81 LEU A C 1
ATOM 664 O O . LEU A 1 81 ? -4.599 7.609 10.874 1.00 96.62 81 LEU A O 1
ATOM 668 N N . LEU A 1 82 ? -4.407 7.755 8.640 1.00 94.94 82 LEU A N 1
ATOM 669 C CA . LEU A 1 82 ? -3.867 9.124 8.650 1.00 94.94 82 LEU A CA 1
ATOM 670 C C . LEU A 1 82 ? -4.950 10.149 8.993 1.00 94.94 82 LEU A C 1
ATOM 672 O O . LEU A 1 82 ? -4.682 11.190 9.583 1.00 94.94 82 LEU A O 1
ATOM 676 N N . ASN A 1 83 ? -6.179 9.860 8.576 1.00 94.94 83 ASN A N 1
ATOM 677 C CA . ASN A 1 83 ? -7.401 10.558 8.956 1.00 94.94 83 ASN A CA 1
ATOM 678 C C . ASN A 1 83 ? -8.591 9.610 8.706 1.00 94.94 83 ASN A C 1
ATOM 680 O O . ASN A 1 83 ? -8.392 8.541 8.117 1.00 94.94 83 ASN A O 1
ATOM 684 N N . PRO A 1 84 ? -9.833 9.980 9.073 1.00 95.81 84 PRO A N 1
ATOM 685 C CA . PRO A 1 84 ? -10.978 9.082 8.926 1.00 95.81 84 PRO A CA 1
ATOM 686 C C . PRO A 1 84 ? -11.223 8.568 7.499 1.00 95.81 84 PRO A C 1
ATOM 688 O O . PRO A 1 84 ? -11.877 7.549 7.331 1.00 95.81 84 PRO A O 1
ATOM 691 N N . LYS A 1 85 ? -10.713 9.231 6.451 1.00 96.44 85 LYS A N 1
ATOM 692 C CA . LYS A 1 85 ? -10.907 8.831 5.047 1.00 96.44 85 LYS A CA 1
ATOM 693 C C . LYS A 1 85 ? -9.643 8.335 4.344 1.00 96.44 85 LYS A C 1
ATOM 695 O O . LYS A 1 85 ? -9.722 8.033 3.153 1.00 96.44 85 LYS A O 1
ATOM 700 N N . ILE A 1 86 ? -8.494 8.263 5.014 1.00 96.81 86 ILE A N 1
ATOM 701 C CA . ILE A 1 86 ? -7.232 7.847 4.387 1.00 96.81 86 ILE A CA 1
ATOM 702 C C . ILE A 1 86 ? -6.558 6.776 5.237 1.00 96.81 86 ILE A C 1
ATOM 704 O O . ILE A 1 86 ? -6.052 7.057 6.325 1.00 96.81 86 ILE A O 1
ATOM 708 N N . LEU A 1 87 ? -6.504 5.563 4.689 1.00 97.44 87 LEU A N 1
ATOM 709 C CA . LEU A 1 87 ? -5.695 4.466 5.203 1.00 97.44 87 LEU A CA 1
ATOM 710 C C . LEU A 1 87 ? -4.316 4.505 4.541 1.00 97.44 87 LEU A C 1
ATOM 712 O O . LEU A 1 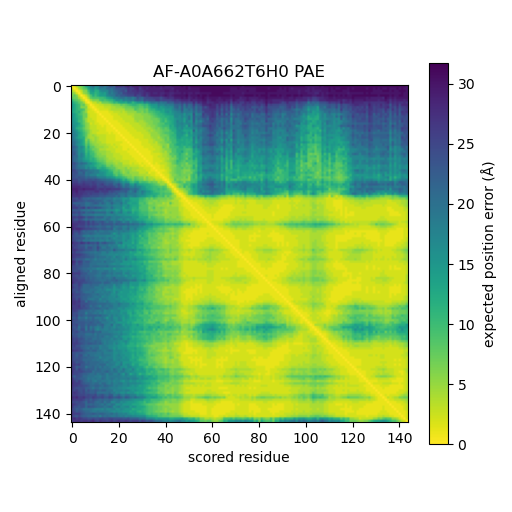87 ? -4.213 4.526 3.316 1.00 97.44 87 LEU A O 1
ATOM 716 N N . TYR A 1 88 ? -3.263 4.492 5.343 1.00 97.06 88 TYR A N 1
ATOM 717 C CA . TYR A 1 88 ? -1.894 4.336 4.884 1.00 97.06 88 TYR A CA 1
ATOM 718 C C . TYR A 1 88 ? -1.410 2.910 5.111 1.00 97.06 88 TYR A C 1
ATOM 720 O O . TYR A 1 88 ? -1.641 2.326 6.172 1.00 97.06 88 TYR A O 1
ATOM 728 N N . ILE A 1 89 ? -0.747 2.368 4.095 1.00 97.06 89 ILE A N 1
ATOM 729 C CA . ILE A 1 89 ? -0.124 1.048 4.098 1.00 97.06 89 ILE A CA 1
ATOM 730 C C . ILE A 1 89 ? 1.327 1.239 3.666 1.00 97.06 89 ILE A C 1
ATOM 732 O O . ILE A 1 89 ? 1.582 1.825 2.614 1.00 97.06 89 ILE A O 1
ATOM 736 N N . GLU A 1 90 ? 2.260 0.715 4.452 1.00 95.88 90 GLU A N 1
ATOM 737 C CA . GLU A 1 90 ? 3.673 0.617 4.101 1.00 95.88 90 GLU A CA 1
ATOM 738 C C . GLU A 1 90 ? 4.194 -0.778 4.446 1.00 95.88 90 GLU A C 1
ATOM 740 O O . GLU A 1 90 ?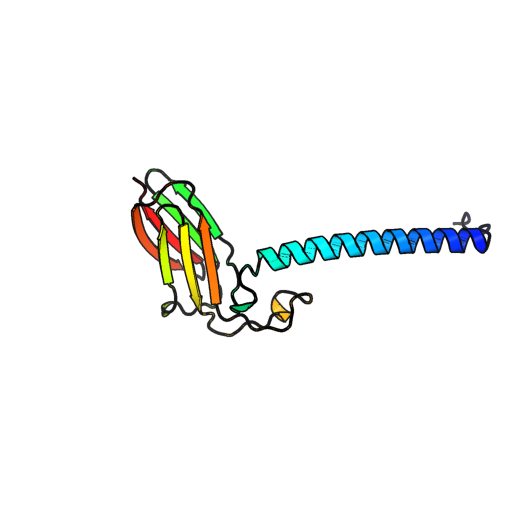 3.853 -1.337 5.486 1.00 95.88 90 GLU A O 1
ATOM 745 N N . ALA A 1 91 ? 5.019 -1.351 3.576 1.00 96.12 91 ALA A N 1
ATOM 746 C CA . ALA A 1 91 ? 5.688 -2.618 3.843 1.00 96.12 91 ALA A CA 1
ATOM 747 C C . ALA A 1 91 ? 7.046 -2.663 3.148 1.00 96.12 91 ALA A C 1
ATOM 749 O O . ALA A 1 91 ? 7.176 -2.245 1.998 1.00 96.12 91 ALA A O 1
ATOM 750 N N . LYS A 1 92 ? 8.063 -3.196 3.822 1.00 95.38 92 LYS A N 1
ATOM 751 C CA . LYS A 1 92 ? 9.400 -3.372 3.255 1.00 95.38 92 LYS A CA 1
ATOM 752 C C . LYS A 1 92 ? 9.458 -4.639 2.406 1.00 95.38 92 LYS A C 1
ATOM 754 O O . LYS A 1 92 ? 8.981 -5.702 2.809 1.00 95.38 92 LYS A O 1
ATOM 759 N N . ILE A 1 93 ? 10.086 -4.541 1.240 1.00 93.75 93 ILE A N 1
ATOM 760 C CA . ILE A 1 93 ? 10.326 -5.674 0.344 1.00 93.75 93 ILE A CA 1
ATOM 761 C C . ILE A 1 93 ? 11.570 -6.430 0.836 1.00 93.75 93 ILE A C 1
ATOM 763 O O . ILE A 1 93 ? 12.603 -5.821 1.116 1.00 93.75 93 ILE A O 1
ATOM 767 N N . LYS A 1 94 ? 11.497 -7.765 0.939 1.00 92.19 94 LYS A N 1
ATOM 768 C CA . LYS A 1 94 ? 12.609 -8.615 1.423 1.00 92.19 94 LYS A CA 1
ATOM 769 C C . LYS A 1 94 ? 13.873 -8.487 0.576 1.00 92.19 94 LYS A C 1
ATOM 771 O O . LYS A 1 94 ? 14.979 -8.635 1.089 1.00 92.19 94 LYS A O 1
ATOM 776 N N . ARG A 1 95 ? 13.706 -8.287 -0.730 1.00 89.75 95 ARG A N 1
ATOM 777 C CA . ARG A 1 95 ? 14.784 -8.107 -1.704 1.00 89.75 95 ARG A CA 1
ATOM 778 C C . ARG A 1 95 ? 14.450 -6.896 -2.553 1.00 89.75 95 ARG A C 1
ATOM 780 O O . ARG A 1 95 ? 13.350 -6.832 -3.089 1.00 89.75 95 ARG A O 1
ATOM 787 N N . GLU A 1 96 ? 15.381 -5.955 -2.651 1.00 88.94 96 GLU A N 1
ATOM 788 C CA . GLU A 1 96 ? 15.175 -4.758 -3.464 1.00 88.94 96 GLU A CA 1
ATOM 789 C C . GLU A 1 96 ? 14.878 -5.151 -4.916 1.00 88.94 96 GLU A C 1
ATOM 791 O O . GLU A 1 96 ? 15.529 -6.043 -5.466 1.00 88.94 96 GLU A O 1
ATOM 796 N N . ILE A 1 97 ? 13.888 -4.497 -5.524 1.00 87.44 97 ILE A N 1
ATOM 797 C CA . ILE A 1 97 ? 13.485 -4.757 -6.908 1.00 87.44 97 ILE A CA 1
ATOM 798 C C . ILE A 1 97 ? 14.083 -3.653 -7.784 1.00 87.44 97 ILE A C 1
ATOM 800 O O . ILE A 1 97 ? 13.707 -2.491 -7.620 1.00 87.44 97 ILE A O 1
ATOM 804 N N . PRO A 1 98 ? 15.010 -3.961 -8.704 1.00 87.75 98 PRO A N 1
ATOM 805 C CA . PRO A 1 98 ? 15.503 -2.971 -9.654 1.00 87.75 98 PRO A CA 1
ATOM 806 C C . PRO A 1 98 ? 14.381 -2.505 -10.584 1.00 87.75 98 PRO A C 1
ATOM 808 O O . PRO A 1 98 ? 13.542 -3.308 -10.998 1.00 87.75 98 PRO A O 1
ATOM 811 N N . SER A 1 99 ? 14.389 -1.229 -10.966 1.00 84.00 99 SER A N 1
ATOM 812 C CA . SER A 1 99 ? 13.352 -0.657 -11.832 1.00 84.00 99 SER A CA 1
ATOM 813 C C . SER A 1 99 ? 13.204 -1.359 -13.179 1.00 84.00 99 SER A C 1
ATOM 815 O O . SER A 1 99 ? 12.093 -1.461 -13.693 1.00 84.00 99 SER A O 1
ATOM 817 N N . THR A 1 100 ? 14.283 -1.958 -13.683 1.00 83.88 100 THR A N 1
ATOM 818 C CA . THR A 1 100 ? 14.305 -2.762 -14.912 1.00 83.88 100 THR A CA 1
ATOM 819 C C . THR A 1 100 ? 13.392 -3.991 -14.883 1.00 83.88 100 THR A C 1
ATOM 821 O O . THR A 1 100 ? 12.988 -4.450 -15.948 1.00 83.88 100 THR A O 1
ATOM 824 N N . TYR A 1 101 ? 13.041 -4.519 -13.703 1.00 83.44 101 TYR A N 1
ATOM 825 C CA . TYR A 1 101 ? 12.081 -5.625 -13.563 1.00 83.44 101 TYR A CA 1
ATOM 826 C C . TYR A 1 101 ? 10.621 -5.161 -13.608 1.00 83.44 101 TYR A C 1
ATOM 828 O O . TYR A 1 101 ? 9.728 -5.986 -13.787 1.00 83.44 101 TYR A O 1
ATOM 836 N N . ILE A 1 102 ? 10.376 -3.862 -13.421 1.00 79.94 102 ILE A N 1
ATOM 837 C CA . ILE A 1 102 ? 9.038 -3.264 -13.428 1.00 79.94 102 ILE A CA 1
ATOM 838 C C . ILE A 1 102 ? 8.742 -2.655 -14.798 1.00 79.94 102 ILE A C 1
ATOM 840 O O . ILE A 1 102 ? 7.690 -2.919 -15.375 1.00 79.94 102 ILE A O 1
ATOM 844 N N . SER A 1 103 ? 9.672 -1.859 -15.334 1.00 74.56 103 SER A N 1
ATOM 845 C CA . SER A 1 103 ? 9.564 -1.298 -16.678 1.00 74.56 103 SER A CA 1
ATOM 846 C C . SER A 1 103 ? 10.923 -0.853 -17.215 1.00 74.56 103 SER A C 1
ATOM 848 O O . SER A 1 103 ? 11.747 -0.308 -16.483 1.00 74.56 103 SER A O 1
ATOM 850 N N . CYS A 1 104 ? 11.138 -1.008 -18.522 1.00 72.50 104 CYS A N 1
ATOM 851 C CA . CYS A 1 104 ? 12.346 -0.532 -19.201 1.00 72.50 104 CYS A CA 1
ATOM 852 C C . CYS A 1 104 ? 12.424 1.002 -19.320 1.00 72.50 104 CYS A C 1
ATOM 854 O O . CYS A 1 104 ? 13.478 1.533 -19.653 1.00 72.50 104 CYS A O 1
ATOM 856 N N . SER A 1 105 ? 11.316 1.707 -19.095 1.00 71.81 105 SER A N 1
ATOM 857 C CA . SER A 1 105 ? 11.200 3.167 -19.227 1.00 71.81 105 SER A CA 1
ATOM 858 C C . SER A 1 105 ? 11.400 3.933 -17.921 1.00 71.81 105 SER A C 1
ATOM 860 O O . SER A 1 105 ? 11.621 5.145 -17.963 1.00 71.81 105 SER A O 1
ATOM 862 N N . LEU A 1 106 ? 11.379 3.245 -16.776 1.00 71.50 106 LEU A N 1
ATOM 863 C CA . LEU A 1 106 ? 11.662 3.867 -15.488 1.00 71.50 106 LEU A CA 1
ATOM 864 C C . LEU A 1 106 ? 13.150 4.245 -15.389 1.00 71.50 106 LEU A C 1
ATOM 866 O O . LEU A 1 106 ? 14.009 3.484 -15.846 1.00 71.50 106 LEU A O 1
ATOM 870 N N . PRO A 1 107 ? 13.492 5.376 -14.741 1.00 74.75 107 PRO A N 1
ATOM 871 C CA . PRO A 1 107 ? 14.874 5.673 -14.389 1.00 74.75 107 PRO A CA 1
ATOM 872 C C . PRO A 1 107 ? 15.506 4.520 -13.587 1.00 74.75 107 PRO A C 1
ATOM 874 O O . PRO A 1 107 ? 14.797 3.835 -12.842 1.00 74.75 107 PRO A O 1
ATOM 877 N N . PRO A 1 108 ? 16.828 4.293 -13.690 1.00 81.31 108 PRO A N 1
ATOM 878 C CA . PRO A 1 108 ? 17.517 3.323 -12.845 1.00 81.31 108 PRO A CA 1
ATOM 879 C C . PRO A 1 108 ? 17.321 3.649 -11.358 1.00 81.31 108 PRO A C 1
ATOM 881 O O . PRO A 1 108 ? 17.831 4.651 -10.860 1.00 81.31 108 PRO A O 1
ATOM 884 N N . CYS A 1 109 ? 16.576 2.807 -10.645 1.00 81.06 109 CYS A N 1
ATOM 885 C CA . CYS A 1 109 ? 16.376 2.911 -9.202 1.00 81.06 109 CYS A CA 1
ATOM 886 C C . CYS A 1 109 ? 16.121 1.527 -8.592 1.00 81.06 109 CYS A C 1
ATOM 888 O O . CYS A 1 109 ? 15.931 0.540 -9.311 1.00 81.06 109 CYS A O 1
ATOM 890 N N . THR A 1 110 ? 16.139 1.445 -7.261 1.00 87.81 110 THR A N 1
ATOM 891 C CA . THR A 1 110 ? 15.743 0.235 -6.538 1.00 87.81 110 THR A CA 1
ATOM 892 C C . THR A 1 110 ? 14.530 0.504 -5.663 1.00 87.81 110 THR A C 1
ATOM 894 O O . THR A 1 110 ? 14.484 1.464 -4.891 1.00 87.81 110 THR A O 1
ATOM 897 N N . PHE A 1 111 ? 13.536 -0.369 -5.783 1.00 89.81 111 PHE A N 1
ATOM 898 C CA . PHE A 1 111 ? 12.343 -0.342 -4.961 1.00 89.81 111 PHE A CA 1
ATOM 899 C C . PHE A 1 111 ? 12.564 -1.158 -3.695 1.00 89.81 111 PHE A C 1
ATOM 901 O O . PHE A 1 111 ? 12.942 -2.331 -3.750 1.00 89.81 111 PHE A O 1
ATOM 908 N N . LYS A 1 112 ? 12.319 -0.528 -2.548 1.00 92.00 112 LYS A N 1
ATOM 909 C CA . LYS A 1 112 ? 12.547 -1.108 -1.215 1.00 92.00 112 LYS A CA 1
ATOM 910 C C . LYS A 1 112 ? 11.261 -1.259 -0.416 1.00 92.00 112 LYS A C 1
ATOM 912 O O . LYS A 1 112 ? 11.235 -2.018 0.550 1.00 92.00 112 LYS A O 1
ATOM 917 N N . TYR A 1 113 ? 10.207 -0.554 -0.819 1.00 93.31 113 TYR A N 1
ATOM 918 C CA . TYR A 1 113 ? 8.946 -0.500 -0.094 1.00 93.31 113 TYR A CA 1
ATOM 919 C C . TYR A 1 113 ? 7.754 -0.616 -1.037 1.00 93.31 113 TYR A C 1
ATOM 921 O O . TYR A 1 113 ? 7.805 -0.161 -2.177 1.00 93.31 113 TYR A O 1
ATOM 929 N N . PHE A 1 114 ? 6.658 -1.147 -0.514 1.00 93.75 114 PHE A N 1
ATOM 930 C CA . PHE A 1 114 ? 5.321 -0.825 -0.983 1.00 93.75 114 PHE A CA 1
ATOM 931 C C . PHE A 1 114 ? 4.757 0.309 -0.135 1.00 93.75 114 PHE A C 1
ATOM 933 O O . PHE A 1 114 ? 4.888 0.267 1.089 1.00 93.75 114 PHE A O 1
ATOM 940 N N . LYS A 1 115 ? 4.126 1.300 -0.769 1.00 93.94 115 LYS A N 1
ATOM 941 C CA . LYS A 1 115 ? 3.423 2.396 -0.090 1.00 93.94 115 LYS A CA 1
ATOM 942 C C . LYS A 1 115 ? 2.102 2.699 -0.783 1.00 93.94 115 LYS A C 1
ATOM 944 O O . LYS A 1 115 ? 2.059 2.853 -1.999 1.00 93.94 115 LYS A O 1
ATOM 949 N N . ALA A 1 116 ? 1.029 2.832 -0.011 1.00 92.75 116 ALA A N 1
ATOM 950 C CA . ALA A 1 116 ? -0.269 3.260 -0.519 1.00 92.75 116 ALA A CA 1
ATOM 951 C C . ALA A 1 116 ? -0.972 4.206 0.452 1.00 92.75 116 ALA A C 1
ATOM 953 O O . ALA A 1 116 ? -0.999 3.978 1.660 1.00 92.75 116 ALA A O 1
ATOM 954 N N . ARG A 1 117 ? -1.619 5.233 -0.108 1.00 94.31 117 ARG A N 1
ATOM 955 C CA . ARG A 1 117 ? -2.649 6.035 0.562 1.00 94.31 117 ARG A CA 1
ATOM 956 C C . ARG A 1 117 ? -3.996 5.681 -0.055 1.00 94.31 117 ARG A C 1
ATOM 958 O O . ARG A 1 117 ? -4.334 6.145 -1.141 1.00 94.31 117 ARG A O 1
ATOM 965 N N . VAL A 1 118 ? -4.755 4.832 0.625 1.00 95.38 118 VAL A N 1
ATOM 966 C CA . VAL A 1 118 ? -6.054 4.346 0.161 1.00 95.38 118 VAL A CA 1
ATOM 967 C C . VAL A 1 118 ? -7.147 5.281 0.662 1.00 95.38 118 VAL A C 1
ATOM 969 O O . VAL A 1 118 ? -7.354 5.435 1.868 1.00 95.38 118 VAL A O 1
ATOM 972 N N . ARG A 1 119 ? -7.863 5.910 -0.274 1.00 95.50 119 ARG A N 1
ATOM 973 C CA . ARG A 1 119 ? -9.027 6.741 0.038 1.00 95.50 119 ARG A CA 1
ATOM 974 C C . ARG A 1 119 ? -10.228 5.849 0.333 1.00 95.50 119 ARG A C 1
ATOM 976 O O . ARG A 1 119 ? -10.669 5.088 -0.524 1.00 95.50 119 ARG A O 1
ATOM 983 N N . LEU A 1 120 ? -10.771 5.975 1.535 1.00 96.25 120 LEU A N 1
ATOM 984 C CA . LEU A 1 120 ? -11.937 5.221 1.970 1.00 96.25 120 LEU A CA 1
ATOM 985 C C . LEU A 1 120 ? -13.22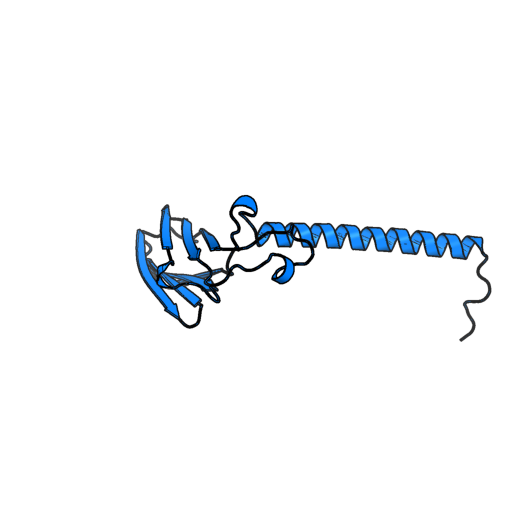7 5.890 1.459 1.00 96.25 120 LEU A C 1
ATOM 987 O O . LEU A 1 120 ? -13.323 7.124 1.456 1.00 96.25 120 LEU A O 1
ATOM 991 N N . PRO A 1 121 ? -14.237 5.104 1.046 1.00 94.62 121 PRO A N 1
ATOM 992 C CA . PRO A 1 121 ? -15.523 5.635 0.592 1.00 94.62 121 PRO A CA 1
ATOM 993 C C . PRO A 1 121 ? -16.307 6.304 1.731 1.00 94.62 121 PRO A C 1
ATOM 995 O O . PRO A 1 121 ? -17.004 7.293 1.507 1.00 94.62 121 PRO A O 1
ATOM 998 N N . PHE A 1 122 ? -16.136 5.813 2.961 1.00 94.25 122 PHE A N 1
ATOM 999 C CA . PHE A 1 122 ? -16.759 6.336 4.175 1.00 94.25 122 PHE A CA 1
ATOM 1000 C C . PHE A 1 122 ? -15.704 6.573 5.263 1.00 94.25 122 PHE A C 1
ATOM 1002 O O . PHE A 1 122 ? -14.651 5.932 5.223 1.00 94.25 122 PHE A O 1
ATOM 1009 N N . PRO A 1 123 ? -15.964 7.480 6.223 1.00 95.62 123 PRO A N 1
ATOM 1010 C CA . PRO A 1 123 ? -15.122 7.631 7.400 1.00 95.62 123 PRO A CA 1
ATOM 1011 C C . PRO A 1 123 ? -15.017 6.321 8.193 1.00 95.62 123 PRO A C 1
ATOM 1013 O O . PRO A 1 123 ? -16.029 5.687 8.488 1.00 95.62 123 PRO A O 1
ATOM 1016 N N . ALA A 1 124 ? -13.797 5.929 8.541 1.00 95.31 124 ALA A N 1
ATOM 1017 C CA . ALA A 1 124 ? -13.507 4.845 9.463 1.00 95.31 124 ALA A CA 1
ATOM 1018 C C . ALA A 1 124 ? -13.088 5.410 10.824 1.00 95.31 124 ALA A C 1
ATOM 1020 O O . ALA A 1 124 ? -12.349 6.394 10.894 1.00 95.31 124 ALA A O 1
ATOM 1021 N N . THR A 1 125 ? -13.521 4.755 11.898 1.00 94.31 125 THR A N 1
ATOM 1022 C CA . THR A 1 125 ? -13.160 5.125 13.275 1.00 94.31 125 THR A CA 1
ATOM 1023 C C . THR A 1 125 ? -11.925 4.394 13.764 1.00 94.31 125 THR A C 1
ATOM 1025 O O . THR A 1 125 ? -11.067 4.982 14.418 1.00 94.31 125 THR A O 1
ATOM 1028 N N . LYS A 1 126 ? -11.822 3.097 13.459 1.00 94.88 126 LYS A N 1
ATOM 1029 C CA . LYS A 1 126 ? -10.693 2.271 13.890 1.00 94.88 126 LYS A CA 1
ATOM 1030 C C . LYS A 1 126 ? -10.406 1.115 12.950 1.00 94.88 126 LYS A C 1
ATOM 1032 O O . LYS A 1 126 ? -11.296 0.581 12.286 1.00 94.88 126 LYS A O 1
ATOM 1037 N N . ILE A 1 127 ? -9.151 0.680 12.978 1.00 97.25 127 ILE A N 1
ATOM 1038 C CA . ILE A 1 127 ? -8.709 -0.574 12.373 1.00 97.25 127 ILE A CA 1
ATOM 1039 C C . ILE A 1 127 ? -9.098 -1.707 13.326 1.00 97.25 127 ILE A C 1
ATOM 1041 O O . ILE A 1 127 ? -8.685 -1.733 14.483 1.00 97.25 127 ILE A O 1
ATOM 1045 N N . SER A 1 128 ? -9.929 -2.627 12.847 1.00 96.56 128 SER A N 1
ATOM 1046 C CA . SER A 1 128 ? -10.396 -3.787 13.608 1.00 96.56 128 SER A CA 1
ATOM 1047 C C . SER A 1 128 ? -9.467 -4.988 13.476 1.00 96.56 128 SER A C 1
ATOM 1049 O O . SER A 1 128 ? -9.375 -5.784 14.407 1.00 96.56 128 SER A O 1
ATOM 1051 N N . SER A 1 129 ? -8.851 -5.184 12.310 1.00 97.06 129 SER A N 1
ATOM 1052 C CA . SER A 1 129 ? -7.978 -6.328 12.049 1.00 97.06 129 SER A CA 1
ATOM 1053 C C . SER A 1 129 ? -7.011 -6.019 10.915 1.00 97.06 129 SER A C 1
ATOM 1055 O O . SER A 1 129 ? -7.368 -5.313 9.973 1.00 97.06 129 SER A O 1
ATOM 1057 N N . VAL A 1 130 ? -5.807 -6.576 11.011 1.00 97.75 130 VAL A N 1
ATOM 1058 C CA . VAL A 1 130 ? -4.788 -6.566 9.962 1.00 97.75 130 VAL A CA 1
ATOM 1059 C C . VAL A 1 130 ? -4.277 -7.992 9.827 1.00 97.75 130 VAL A C 1
ATOM 1061 O O . VAL A 1 130 ? -3.827 -8.581 10.814 1.00 97.75 130 VAL A O 1
ATOM 1064 N N . LYS A 1 131 ? -4.377 -8.570 8.632 1.00 97.44 131 LYS A N 1
ATOM 1065 C CA . LYS A 1 131 ? -3.948 -9.943 8.355 1.00 97.44 131 LYS A CA 1
ATOM 1066 C C . LYS A 1 131 ? -3.180 -9.992 7.051 1.00 97.44 131 LYS A C 1
ATOM 1068 O O . LYS A 1 131 ? -3.606 -9.405 6.069 1.00 97.44 131 LYS A O 1
ATOM 1073 N N . LEU A 1 132 ? -2.084 -10.737 7.031 1.00 96.25 132 LEU A N 1
ATOM 1074 C CA . LEU A 1 132 ? -1.359 -11.054 5.807 1.00 96.25 132 LEU A CA 1
ATOM 1075 C C . LEU A 1 132 ? -1.550 -12.539 5.499 1.00 96.25 132 LEU A C 1
ATOM 1077 O O . LEU A 1 132 ? -1.227 -13.387 6.334 1.00 96.25 132 LEU A O 1
ATOM 1081 N N . TYR A 1 133 ? -2.042 -12.860 4.306 1.00 94.06 133 TYR A N 1
ATOM 1082 C CA . TYR A 1 133 ? -2.183 -14.236 3.835 1.00 94.06 133 TYR A CA 1
ATOM 1083 C C . TYR A 1 133 ? -1.709 -14.357 2.390 1.00 94.06 133 TYR A C 1
ATOM 1085 O O . TYR A 1 133 ? -2.246 -13.685 1.518 1.00 94.06 133 TYR A O 1
ATOM 1093 N N . ARG A 1 134 ? -0.726 -15.238 2.137 1.00 89.56 134 ARG A N 1
ATOM 1094 C CA . ARG A 1 134 ? -0.158 -15.497 0.796 1.00 89.56 134 ARG A CA 1
ATOM 1095 C C . ARG A 1 134 ? 0.086 -14.204 0.007 1.00 89.56 134 ARG A C 1
ATOM 1097 O O . ARG A 1 134 ? -0.401 -14.057 -1.104 1.00 89.56 134 ARG A O 1
ATOM 1104 N N . ASP A 1 135 ? 0.797 -13.276 0.644 1.00 93.44 135 ASP A N 1
ATOM 1105 C CA . ASP A 1 135 ? 1.166 -11.962 0.105 1.00 93.44 135 ASP A CA 1
ATOM 1106 C C . ASP A 1 135 ? 0.030 -10.935 -0.040 1.00 93.44 135 ASP A C 1
ATOM 1108 O O . ASP A 1 135 ? 0.290 -9.801 -0.426 1.00 93.44 135 ASP A O 1
ATOM 1112 N N . ILE A 1 136 ? -1.207 -11.263 0.331 1.00 96.69 136 ILE A N 1
ATOM 1113 C CA . ILE A 1 136 ? -2.323 -10.311 0.337 1.00 96.69 136 ILE A CA 1
ATOM 1114 C C . ILE A 1 136 ? -2.526 -9.791 1.756 1.00 96.69 136 ILE A C 1
ATOM 1116 O O . ILE A 1 136 ? -2.759 -10.561 2.694 1.00 96.69 136 ILE A O 1
ATOM 1120 N N . LEU A 1 137 ? -2.434 -8.474 1.918 1.00 98.12 137 LEU A N 1
ATOM 1121 C CA . LEU A 1 137 ? -2.790 -7.783 3.149 1.00 98.12 137 LEU A CA 1
ATOM 1122 C C . LEU A 1 137 ? -4.286 -7.489 3.142 1.00 98.12 137 LEU A C 1
ATOM 1124 O O . LEU A 1 137 ? -4.773 -6.811 2.246 1.00 98.12 137 LEU A O 1
ATOM 1128 N N . GLU A 1 138 ? -4.992 -7.942 4.166 1.00 98.31 138 GLU A N 1
ATOM 1129 C CA . GLU A 1 138 ? -6.377 -7.595 4.458 1.00 98.31 138 GLU A CA 1
ATOM 1130 C C . GLU A 1 138 ? -6.417 -6.677 5.685 1.00 98.31 138 GLU A C 1
ATOM 1132 O O . GLU A 1 138 ? -5.948 -7.033 6.771 1.00 98.31 138 GLU A O 1
ATOM 1137 N N . VAL A 1 139 ? -6.997 -5.492 5.514 1.00 98.25 139 VAL A N 1
ATOM 1138 C CA . VAL A 1 139 ? -7.251 -4.525 6.582 1.00 98.25 139 VAL A CA 1
ATOM 1139 C C . VAL A 1 139 ? -8.753 -4.338 6.717 1.00 98.25 139 VAL A C 1
ATOM 1141 O O . VAL A 1 139 ? -9.415 -3.858 5.798 1.00 98.25 139 VAL A O 1
ATOM 1144 N N . VAL A 1 140 ? -9.292 -4.676 7.884 1.00 97.94 140 VAL A N 1
ATOM 1145 C CA . VAL A 1 140 ? -10.707 -4.474 8.202 1.00 97.94 140 VAL A CA 1
ATOM 1146 C C . VAL A 1 140 ? -10.834 -3.267 9.115 1.00 97.94 140 VAL A C 1
ATOM 1148 O O . VAL A 1 140 ? -10.213 -3.219 10.178 1.00 97.94 140 VAL A O 1
ATOM 1151 N N . LEU A 1 141 ? -11.666 -2.311 8.723 1.00 97.88 141 LEU A N 1
ATOM 1152 C CA . LEU A 1 141 ? -11.970 -1.097 9.468 1.00 97.88 141 LEU A CA 1
ATOM 1153 C C . LEU A 1 141 ? -13.453 -1.057 9.826 1.00 97.88 141 LEU A C 1
ATOM 1155 O O . LEU A 1 141 ? -14.287 -1.559 9.070 1.00 97.88 141 LEU A O 1
ATOM 1159 N N . LEU A 1 142 ? -13.774 -0.437 10.959 1.00 95.75 142 LEU A N 1
ATOM 1160 C CA . LEU A 1 142 ? -15.156 -0.139 11.331 1.00 95.75 142 LEU A CA 1
ATOM 1161 C C . LEU A 1 142 ? -15.506 1.289 10.927 1.00 95.75 142 LEU A C 1
ATOM 1163 O O . LEU A 1 142 ? -14.702 2.207 11.123 1.00 95.75 142 LEU A O 1
ATOM 1167 N N . ARG A 1 143 ? -16.707 1.461 10.382 1.00 88.31 143 ARG A N 1
ATOM 1168 C CA . ARG A 1 143 ? -17.314 2.775 10.164 1.00 88.31 143 ARG A CA 1
ATOM 1169 C C . ARG A 1 143 ? -18.169 3.169 11.369 1.00 88.31 143 ARG A C 1
ATOM 1171 O O . ARG A 1 143 ? -18.554 2.315 12.164 1.00 88.31 143 ARG A O 1
ATOM 1178 N N . GLU A 1 144 ? -18.429 4.464 11.475 1.00 70.56 144 GLU A N 1
ATOM 1179 C CA . GLU A 1 144 ? -19.481 5.024 12.334 1.00 70.56 144 GLU A CA 1
ATOM 1180 C C . GLU A 1 144 ? -20.887 4.698 11.812 1.00 70.56 144 GLU A C 1
ATOM 1182 O O . GLU A 1 144 ? -21.081 4.699 10.571 1.00 70.56 144 GLU A O 1
#